Protein AF-A0ABD1W0T5-F1 (afdb_monomer)

Secondary structure (DSSP, 8-state):
-------SS---------------S---TTHHHHHHHTGGGGS---SPPPPPS-----PPPTTPPP--PPPP---HHHHHHHHHHHHHHHHTTSS-----TT-----

Foldseek 3Di:
DDDDDDDDDPDDDDDDDPPPPPCPDPDDPVVVVVCVVVVVVPDDQQEDDDDDPDDDDDDDDPPDDADEDDDDDDDPVRVVVVVVVVVVCVNSPVDDDDDDSNDHDDD

pLDDT: mean 78.33, std 14.43, range [34.31, 94.88]

InterPro domains:
  IPR043502 DNA/RNA polymerase superfamily [SSF56672] (34-103)

Mean predicted aligned error: 13.95 Å

Structure (mmCIF, N/CA/C/O backbone):
data_AF-A0ABD1W0T5-F1
#
_entry.id   AF-A0ABD1W0T5-F1
#
loop_
_atom_site.group_PDB
_atom_site.id
_atom_site.type_symbol
_atom_site.label_atom_id
_atom_site.label_alt_id
_atom_site.label_comp_id
_atom_site.label_asym_id
_atom_site.label_entity_id
_atom_site.label_seq_id
_atom_site.pdbx_PDB_ins_code
_atom_site.Cartn_x
_atom_site.Cartn_y
_atom_site.Cartn_z
_atom_site.occupancy
_atom_site.B_iso_or_equiv
_atom_site.auth_seq_id
_atom_site.auth_comp_id
_atom_site.auth_asym_id
_atom_site.auth_atom_id
_atom_site.pdbx_PDB_model_num
ATOM 1 N N . MET A 1 1 ? 26.472 16.064 6.691 1.00 34.31 1 MET A N 1
ATOM 2 C CA . MET A 1 1 ? 26.663 17.181 7.648 1.00 34.31 1 MET A CA 1
ATOM 3 C C . MET A 1 1 ? 26.521 16.621 9.060 1.00 34.31 1 MET A C 1
ATOM 5 O O . MET A 1 1 ? 25.470 16.073 9.365 1.00 34.31 1 MET A O 1
ATOM 9 N N . MET A 1 2 ? 27.582 16.645 9.872 1.00 39.16 2 MET A N 1
ATOM 10 C CA . MET A 1 2 ? 27.611 16.015 11.203 1.00 39.16 2 MET A CA 1
ATOM 11 C C . MET A 1 2 ? 26.967 16.917 12.265 1.00 39.16 2 MET A C 1
ATOM 13 O O . MET A 1 2 ? 27.276 18.105 12.325 1.00 39.16 2 MET A O 1
ATOM 17 N N . LYS A 1 3 ? 26.113 16.357 13.129 1.00 45.22 3 LYS A N 1
ATOM 18 C CA . LYS A 1 3 ? 25.708 16.984 14.397 1.00 45.22 3 LYS A CA 1
ATOM 19 C C . LYS A 1 3 ? 26.166 16.093 15.546 1.00 45.22 3 LYS A C 1
ATOM 21 O O . LYS A 1 3 ? 25.807 14.923 15.605 1.00 45.22 3 LYS A O 1
ATOM 26 N N . LEU A 1 4 ? 26.979 16.670 16.424 1.00 46.53 4 LEU A N 1
ATOM 27 C CA . LEU A 1 4 ? 27.566 16.043 17.603 1.00 46.53 4 LEU A CA 1
ATOM 28 C C . LEU A 1 4 ? 26.797 16.571 18.821 1.00 46.53 4 LEU A C 1
ATOM 30 O O . LEU A 1 4 ? 26.813 17.772 19.077 1.00 46.53 4 LEU A O 1
ATOM 34 N N . LEU A 1 5 ? 26.095 15.698 19.542 1.00 46.78 5 LEU A N 1
ATOM 35 C CA . LEU A 1 5 ? 25.529 16.015 20.854 1.00 46.78 5 LEU A CA 1
ATOM 36 C C . LEU A 1 5 ? 26.344 15.249 21.897 1.00 46.78 5 LEU A C 1
ATOM 38 O O . LEU A 1 5 ? 26.397 14.023 21.877 1.00 46.78 5 LEU A O 1
ATOM 42 N N . SER A 1 6 ? 27.025 15.996 22.761 1.00 47.31 6 SER A N 1
ATOM 43 C CA . SER A 1 6 ? 27.793 15.501 23.904 1.00 47.31 6 SER A CA 1
ATOM 44 C C . SER A 1 6 ? 27.010 15.785 25.181 1.00 47.31 6 SER A C 1
ATOM 46 O O . SER A 1 6 ? 26.541 16.910 25.328 1.00 47.31 6 SER A O 1
ATOM 48 N N . THR A 1 7 ? 26.914 14.806 26.088 1.00 48.25 7 THR A N 1
ATOM 49 C CA . THR A 1 7 ? 27.495 14.893 27.444 1.00 48.25 7 THR A CA 1
ATOM 50 C C . THR A 1 7 ? 27.406 13.546 28.186 1.00 48.25 7 THR A C 1
ATOM 52 O O . THR A 1 7 ? 26.348 12.943 28.293 1.00 48.25 7 THR A O 1
ATOM 55 N N . GLN A 1 8 ? 28.560 13.121 28.721 1.00 56.22 8 GLN A N 1
ATOM 56 C CA . GLN A 1 8 ? 28.793 12.112 29.773 1.00 56.22 8 GLN A CA 1
ATOM 57 C C . GLN A 1 8 ? 28.299 10.668 29.551 1.00 56.22 8 GLN A C 1
ATOM 59 O O . GLN A 1 8 ? 27.192 10.278 29.902 1.00 56.22 8 GLN A O 1
ATOM 64 N N . GLY A 1 9 ? 29.230 9.835 29.085 1.00 57.72 9 GLY A N 1
ATOM 65 C CA . GLY A 1 9 ? 29.140 8.377 29.012 1.00 57.72 9 GLY A CA 1
ATOM 66 C C . GLY A 1 9 ? 30.105 7.880 27.941 1.00 57.72 9 GLY A C 1
ATOM 67 O O . GLY A 1 9 ? 30.315 8.589 26.959 1.00 57.72 9 GLY A O 1
ATOM 68 N N . TYR A 1 10 ? 30.743 6.720 28.125 1.00 60.69 10 TYR A N 1
ATOM 69 C CA . TYR A 1 10 ? 31.566 6.104 27.078 1.00 60.69 10 TYR A CA 1
ATOM 70 C C . TYR A 1 10 ? 30.695 5.891 25.830 1.00 60.69 10 TYR A C 1
ATOM 72 O O . TYR A 1 10 ? 29.894 4.962 25.774 1.00 60.69 10 TYR A O 1
ATOM 80 N N . LEU A 1 11 ? 30.799 6.794 24.856 1.00 56.88 11 LEU A N 1
ATOM 81 C CA . LEU A 1 11 ? 30.068 6.715 23.599 1.00 56.88 11 LEU A CA 1
ATOM 82 C C . LEU A 1 11 ? 30.892 5.880 22.622 1.00 56.88 11 LEU A C 1
ATOM 84 O O . LEU A 1 11 ? 32.026 6.227 22.293 1.00 56.88 11 LEU A O 1
ATOM 88 N N . VAL A 1 12 ? 30.311 4.781 22.145 1.00 64.62 12 VAL A N 1
ATOM 89 C CA . VAL A 1 12 ? 30.826 4.065 20.978 1.00 64.62 12 VAL A CA 1
ATOM 90 C C . VAL A 1 12 ? 30.492 4.913 19.754 1.00 64.62 12 VAL A C 1
ATOM 92 O O . VAL A 1 12 ? 29.323 5.103 19.421 1.00 64.62 12 VAL A O 1
ATOM 95 N N . VAL A 1 13 ? 31.515 5.453 19.093 1.00 67.88 13 VAL A N 1
ATOM 96 C CA . VAL A 1 13 ? 31.346 6.174 17.828 1.00 67.88 13 VAL A CA 1
ATOM 97 C C . VAL A 1 13 ? 31.209 5.138 16.715 1.00 67.88 13 VAL A C 1
ATOM 99 O O . VAL A 1 13 ? 32.193 4.555 16.269 1.00 67.88 13 VAL A O 1
ATOM 102 N N . GLY A 1 14 ? 29.974 4.880 16.288 1.00 59.50 14 GLY A N 1
ATOM 103 C CA . GLY A 1 14 ? 29.691 4.097 15.088 1.00 59.50 14 GLY A CA 1
ATOM 104 C C . GLY A 1 14 ? 29.736 4.995 13.856 1.00 59.50 14 GLY A C 1
ATOM 105 O O . GLY A 1 14 ? 28.894 5.880 13.707 1.00 59.50 14 GLY A O 1
ATOM 106 N N . GLN A 1 15 ? 30.706 4.781 12.970 1.00 66.19 15 GLN A N 1
ATOM 107 C CA . GLN A 1 15 ? 30.720 5.421 11.659 1.00 66.19 15 GLN A CA 1
ATOM 108 C C . GLN A 1 15 ? 29.874 4.586 10.692 1.00 66.19 15 GLN A C 1
ATOM 110 O O . GLN A 1 15 ? 30.254 3.481 10.312 1.00 66.19 15 GLN A O 1
ATOM 115 N N . LEU A 1 16 ? 28.716 5.119 10.301 1.00 59.72 16 LEU A N 1
ATOM 116 C CA . LEU A 1 16 ? 27.936 4.591 9.186 1.00 59.72 16 LEU A CA 1
ATOM 117 C C . LEU A 1 16 ? 28.547 5.131 7.896 1.00 59.72 16 LEU A C 1
ATOM 119 O O . LEU A 1 16 ? 28.358 6.296 7.549 1.00 59.72 16 LEU A O 1
ATOM 123 N N . THR A 1 17 ? 29.312 4.288 7.215 1.00 57.50 17 THR A N 1
ATOM 124 C CA . THR A 1 17 ? 29.835 4.590 5.884 1.00 57.50 17 THR A CA 1
ATOM 125 C C . THR A 1 17 ? 28.949 3.888 4.868 1.00 57.50 17 THR A C 1
ATOM 127 O O . THR A 1 17 ? 28.817 2.665 4.897 1.00 57.50 17 THR A O 1
ATOM 130 N N . THR A 1 18 ? 28.326 4.649 3.974 1.00 69.12 18 THR A N 1
ATOM 131 C CA . THR A 1 18 ? 27.695 4.095 2.776 1.00 69.12 18 THR A CA 1
ATOM 132 C C . THR A 1 18 ? 28.803 3.583 1.868 1.00 69.12 18 THR A C 1
ATOM 134 O O . THR A 1 18 ? 29.574 4.370 1.323 1.00 69.12 18 THR A O 1
ATOM 137 N N . LEU A 1 19 ? 28.926 2.260 1.757 1.00 71.00 19 LEU A N 1
ATOM 138 C CA . LEU A 1 19 ? 29.764 1.650 0.735 1.00 71.00 19 LEU A CA 1
ATOM 139 C C . LEU A 1 19 ? 29.025 1.800 -0.590 1.00 71.00 19 LEU A C 1
ATOM 141 O O . LEU A 1 19 ? 28.054 1.091 -0.852 1.00 71.00 19 LEU A O 1
ATOM 145 N N . GLU A 1 20 ? 29.467 2.752 -1.403 1.00 69.50 20 GLU A N 1
ATOM 146 C CA . GLU A 1 20 ? 29.139 2.752 -2.819 1.00 69.50 20 GLU A CA 1
ATOM 147 C C . GLU A 1 20 ? 29.794 1.504 -3.408 1.00 69.50 20 GLU A C 1
ATOM 149 O O . GLU A 1 20 ? 31.013 1.421 -3.564 1.00 69.50 20 GLU A O 1
ATOM 154 N N . VAL A 1 21 ? 28.988 0.470 -3.644 1.00 66.69 21 VAL A N 1
ATOM 155 C CA . VAL A 1 21 ? 29.426 -0.658 -4.455 1.00 66.69 21 VAL A CA 1
ATOM 156 C C . VAL A 1 21 ? 29.556 -0.110 -5.867 1.00 66.69 21 VAL A C 1
ATOM 158 O O . VAL A 1 21 ? 28.571 -0.016 -6.597 1.00 66.69 21 VAL A O 1
ATOM 161 N N . GLU A 1 22 ? 30.769 0.287 -6.243 1.00 63.66 22 GLU A N 1
ATOM 162 C CA . GLU A 1 22 ? 31.090 0.527 -7.641 1.00 63.66 22 GLU A CA 1
ATOM 163 C C . GLU A 1 22 ? 30.797 -0.769 -8.399 1.00 63.66 22 GLU A C 1
ATOM 165 O O . GLU A 1 22 ? 31.472 -1.789 -8.224 1.00 63.66 22 GLU A O 1
ATOM 170 N N . SER A 1 23 ? 29.752 -0.751 -9.227 1.00 62.28 23 SER A N 1
ATOM 171 C CA . SER A 1 23 ? 29.388 -1.863 -10.094 1.00 62.28 23 SER A CA 1
ATOM 172 C C . SER A 1 23 ? 30.414 -1.974 -11.228 1.00 62.28 23 SER A C 1
ATOM 174 O O . SER A 1 23 ? 30.122 -1.691 -12.386 1.00 62.28 23 SER A O 1
ATOM 176 N N . ASN A 1 24 ? 31.639 -2.388 -10.906 1.00 58.97 24 ASN A N 1
ATOM 177 C CA . ASN A 1 24 ? 32.714 -2.623 -11.875 1.00 58.97 24 ASN A CA 1
ATOM 178 C C . ASN A 1 24 ? 32.590 -3.992 -12.577 1.00 58.97 24 ASN A C 1
ATOM 180 O O . ASN A 1 24 ? 33.514 -4.473 -13.233 1.00 58.97 24 ASN A O 1
ATOM 184 N N . GLY A 1 25 ? 31.427 -4.639 -12.465 1.00 64.44 25 GLY A N 1
ATOM 185 C CA . GLY A 1 25 ? 31.092 -5.833 -13.225 1.00 64.44 25 GLY A CA 1
ATOM 186 C C . GLY A 1 25 ? 30.563 -5.449 -14.601 1.00 64.44 25 GLY A C 1
ATOM 187 O O . GLY A 1 25 ? 29.453 -4.931 -14.714 1.00 64.44 25 GLY A O 1
ATOM 188 N N . LYS A 1 26 ? 31.314 -5.747 -15.671 1.00 68.75 26 LYS A N 1
ATOM 189 C CA . LYS A 1 26 ? 30.739 -5.785 -17.025 1.00 68.75 26 LYS A CA 1
ATOM 190 C C . LYS A 1 26 ? 29.528 -6.715 -16.987 1.00 68.75 26 LYS A C 1
ATOM 192 O O . LYS A 1 26 ? 29.699 -7.922 -16.833 1.00 68.75 26 LYS A O 1
ATOM 197 N N . MET A 1 27 ? 28.325 -6.153 -17.131 1.00 72.31 27 MET A N 1
ATOM 198 C CA . MET A 1 27 ? 27.107 -6.952 -17.244 1.00 72.31 27 MET A CA 1
ATOM 199 C C . MET A 1 27 ? 27.294 -7.975 -18.369 1.00 72.31 27 MET A C 1
ATOM 201 O O . MET A 1 27 ? 27.626 -7.561 -19.489 1.00 72.31 27 MET A O 1
ATOM 205 N N . PRO A 1 28 ? 27.111 -9.280 -18.098 1.00 80.88 28 PRO A N 1
ATOM 206 C CA . PRO A 1 28 ? 27.171 -10.307 -19.124 1.00 80.88 28 PRO A CA 1
ATOM 207 C C . PRO A 1 28 ? 26.269 -9.922 -20.297 1.00 80.88 28 PRO A C 1
ATOM 209 O O . PRO A 1 28 ? 25.109 -9.565 -20.093 1.00 80.88 28 PRO A O 1
ATOM 212 N N . GLY A 1 29 ? 26.791 -9.992 -21.526 1.00 81.44 29 GLY A N 1
ATOM 213 C CA . GLY A 1 29 ? 26.063 -9.551 -22.724 1.00 81.44 29 GLY A CA 1
ATOM 214 C C . GLY A 1 29 ? 24.716 -10.254 -22.932 1.00 81.44 29 GLY A C 1
ATOM 215 O O . GLY A 1 29 ? 23.846 -9.702 -23.586 1.00 81.44 29 GLY A O 1
ATOM 216 N N . ILE A 1 30 ? 24.531 -11.427 -22.320 1.00 86.81 30 ILE A N 1
ATOM 217 C CA . ILE A 1 30 ? 23.302 -12.231 -22.355 1.00 86.81 30 ILE A CA 1
ATOM 218 C C . ILE A 1 30 ? 22.176 -11.607 -21.511 1.00 86.81 30 ILE A C 1
ATOM 220 O O . ILE A 1 30 ? 21.009 -11.791 -21.825 1.00 86.81 30 ILE A O 1
ATOM 224 N N . ILE A 1 31 ? 22.501 -10.860 -20.449 1.00 86.94 31 ILE A N 1
ATOM 225 C CA . ILE A 1 31 ? 21.502 -10.312 -19.513 1.00 86.94 31 ILE A CA 1
ATOM 226 C C . ILE A 1 31 ? 20.940 -8.976 -20.014 1.00 86.94 31 ILE A C 1
ATOM 228 O O . ILE A 1 31 ? 19.783 -8.668 -19.755 1.00 86.94 31 ILE A O 1
ATOM 232 N N . ARG A 1 32 ? 21.734 -8.199 -20.761 1.00 86.88 32 ARG A N 1
ATOM 233 C CA . ARG A 1 32 ? 21.308 -6.910 -21.332 1.00 86.88 32 ARG A CA 1
ATOM 234 C C . ARG A 1 32 ? 20.001 -6.987 -22.137 1.00 86.88 32 ARG A C 1
ATOM 236 O O . ARG A 1 32 ? 19.094 -6.250 -21.774 1.00 86.88 32 ARG A O 1
ATOM 243 N N . PRO A 1 33 ? 19.853 -7.882 -23.136 1.00 90.62 33 PRO A N 1
ATOM 244 C CA . PRO A 1 33 ? 18.610 -7.960 -23.902 1.00 90.62 33 PRO A CA 1
ATOM 245 C C . PRO A 1 33 ? 17.419 -8.363 -23.027 1.00 90.62 33 PRO A C 1
ATOM 247 O O . PRO A 1 33 ? 16.336 -7.837 -23.199 1.00 90.62 33 PRO A O 1
ATOM 250 N N . ILE A 1 34 ? 17.625 -9.223 -22.024 1.00 90.56 34 ILE A N 1
ATOM 251 C CA . ILE A 1 34 ? 16.555 -9.626 -21.099 1.00 90.56 34 ILE A CA 1
ATOM 252 C C . ILE A 1 34 ? 16.082 -8.430 -20.262 1.00 90.56 34 ILE A C 1
ATOM 254 O O . ILE A 1 34 ? 14.893 -8.270 -20.028 1.00 90.56 34 ILE A O 1
ATOM 258 N N . LEU A 1 35 ? 16.994 -7.578 -19.793 1.00 89.75 35 LEU A N 1
ATOM 259 C CA . LEU A 1 35 ? 16.607 -6.388 -19.031 1.00 89.75 35 LEU A CA 1
ATOM 260 C C . LEU A 1 35 ? 15.890 -5.352 -19.895 1.00 89.75 35 LEU A C 1
ATOM 262 O O . LEU A 1 35 ? 14.987 -4.695 -19.398 1.00 89.75 35 LEU A O 1
ATOM 266 N N . GLU A 1 36 ? 16.281 -5.224 -21.162 1.00 90.00 36 GLU A N 1
ATOM 267 C CA . GLU A 1 36 ? 15.594 -4.358 -22.125 1.00 90.00 36 GLU A CA 1
ATOM 268 C C . GLU A 1 36 ? 14.190 -4.893 -22.454 1.00 90.00 36 GLU A C 1
ATOM 270 O O . GLU A 1 36 ? 13.236 -4.118 -22.480 1.00 90.00 36 GLU A O 1
ATOM 275 N N . ASP A 1 37 ? 14.047 -6.212 -22.629 1.00 94.25 37 ASP A N 1
ATOM 276 C CA . ASP A 1 37 ? 12.769 -6.873 -22.927 1.00 94.25 37 ASP A CA 1
ATOM 277 C C . ASP A 1 37 ? 11.758 -6.770 -21.770 1.00 94.25 37 ASP A C 1
ATOM 279 O O . ASP A 1 37 ? 10.554 -6.726 -22.017 1.00 94.25 37 ASP A O 1
ATOM 283 N N . TYR A 1 38 ? 12.237 -6.733 -20.521 1.00 91.75 38 TYR A N 1
ATOM 284 C CA . TYR A 1 38 ? 11.416 -6.690 -19.301 1.00 91.75 38 TYR A CA 1
ATOM 285 C C . TYR A 1 38 ? 11.602 -5.391 -18.499 1.00 91.75 38 TYR A C 1
ATOM 287 O O . TYR A 1 38 ? 11.429 -5.377 -17.278 1.00 91.75 38 TYR A O 1
ATOM 295 N N . ASP A 1 39 ? 11.973 -4.292 -19.161 1.00 90.06 39 ASP A N 1
ATOM 296 C CA . ASP A 1 39 ? 12.149 -2.975 -18.526 1.00 90.06 39 ASP A CA 1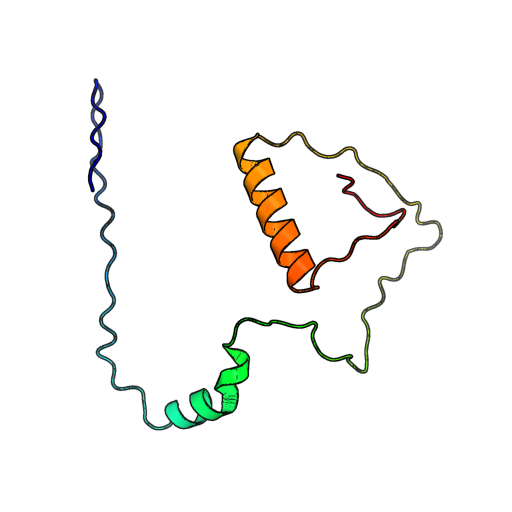
ATOM 297 C C . ASP A 1 39 ? 10.866 -2.503 -17.812 1.00 90.06 39 ASP A C 1
ATOM 299 O O . ASP A 1 39 ? 10.911 -1.811 -16.796 1.00 90.06 39 ASP A O 1
ATOM 303 N N . ASP A 1 40 ? 9.702 -2.924 -18.304 1.00 87.88 40 ASP A N 1
ATOM 304 C CA . ASP A 1 40 ? 8.394 -2.672 -17.702 1.00 87.88 40 ASP A CA 1
ATOM 305 C C . ASP A 1 40 ? 8.212 -3.313 -16.317 1.00 87.88 40 ASP A C 1
ATOM 307 O O . ASP A 1 40 ? 7.605 -2.694 -15.445 1.00 87.88 40 ASP A O 1
ATOM 311 N N . VAL A 1 41 ? 8.781 -4.497 -16.073 1.00 87.50 41 VAL A N 1
ATOM 312 C CA . VAL A 1 41 ? 8.693 -5.210 -14.782 1.00 87.50 41 VAL A CA 1
ATOM 313 C C . VAL A 1 41 ? 9.383 -4.439 -13.652 1.00 87.50 41 VAL A C 1
ATOM 315 O O . VAL A 1 41 ? 9.009 -4.580 -12.486 1.00 87.50 41 VAL A O 1
ATOM 318 N N . PHE A 1 42 ? 10.390 -3.630 -13.984 1.00 87.12 42 PHE A N 1
ATOM 319 C CA . PHE A 1 42 ? 11.170 -2.858 -13.015 1.00 87.12 42 PHE A CA 1
ATOM 320 C C . PHE A 1 42 ? 10.653 -1.432 -12.809 1.00 87.12 42 PHE A C 1
ATOM 322 O O . PHE A 1 42 ? 11.131 -0.739 -11.908 1.00 87.12 42 PHE A O 1
ATOM 329 N N . LYS A 1 43 ? 9.694 -0.981 -13.625 1.00 87.00 43 LYS A N 1
ATOM 330 C CA . LYS A 1 43 ? 9.058 0.324 -13.439 1.00 87.00 43 LY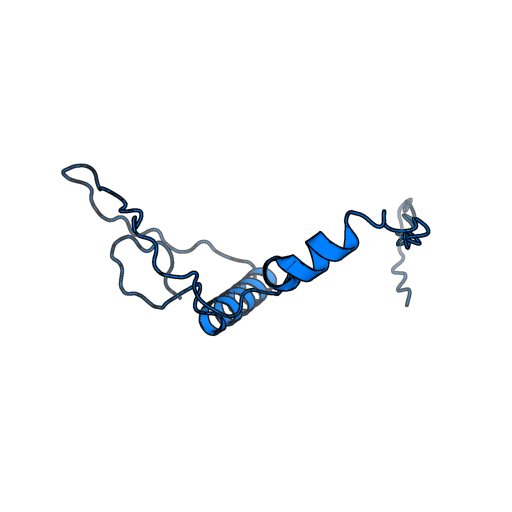S A CA 1
ATOM 331 C C . LYS A 1 43 ? 8.157 0.299 -12.215 1.00 87.00 43 LYS A C 1
ATOM 333 O O . LYS A 1 43 ? 7.563 -0.719 -11.869 1.00 87.00 43 LYS A O 1
ATOM 338 N N . GLU A 1 44 ? 8.050 1.451 -11.563 1.00 82.00 44 GLU A N 1
ATOM 339 C CA . GLU A 1 44 ? 7.085 1.623 -10.487 1.00 82.00 44 GLU A CA 1
ATOM 340 C C . GLU A 1 44 ? 5.666 1.435 -11.053 1.00 82.00 44 GLU A C 1
ATOM 342 O O . GLU A 1 44 ? 5.316 2.091 -12.039 1.00 82.00 44 GLU A O 1
ATOM 347 N N . PRO A 1 45 ? 4.861 0.513 -10.495 1.00 79.19 45 PRO A N 1
ATOM 348 C CA . PRO A 1 45 ? 3.529 0.240 -11.010 1.00 79.19 45 PRO A CA 1
ATOM 349 C C . PRO A 1 45 ? 2.625 1.447 -10.750 1.00 79.19 45 PRO A C 1
ATOM 351 O O . PRO A 1 45 ? 2.353 1.793 -9.602 1.00 79.19 45 PRO A O 1
ATOM 354 N N . SER A 1 46 ? 2.158 2.080 -11.825 1.00 76.00 46 SER A N 1
ATOM 355 C CA . SER A 1 46 ? 1.252 3.232 -11.763 1.00 76.00 46 SER A CA 1
ATOM 356 C C . SER A 1 46 ? -0.216 2.843 -11.623 1.00 7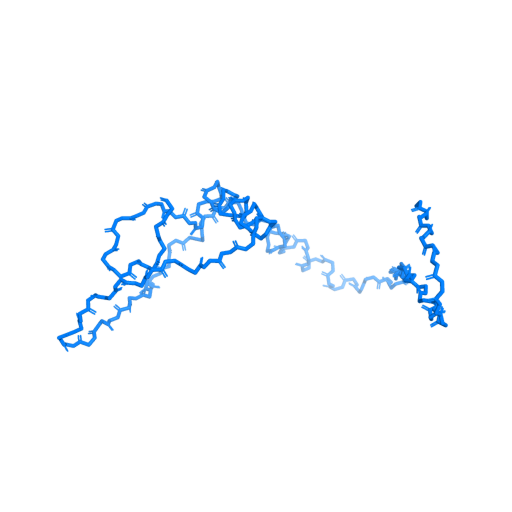6.00 46 SER A C 1
ATOM 358 O O . SER A 1 46 ? -1.008 3.639 -11.130 1.00 76.00 46 SER A O 1
ATOM 360 N N . ASP A 1 47 ? -0.574 1.637 -12.064 1.00 75.06 47 ASP A N 1
ATOM 361 C CA . ASP A 1 47 ? -1.957 1.213 -12.252 1.00 75.06 47 ASP A CA 1
ATOM 362 C C . ASP A 1 47 ? -2.225 -0.155 -11.617 1.00 75.06 47 ASP A C 1
ATOM 364 O O . ASP A 1 47 ? -1.317 -0.951 -11.352 1.00 75.06 47 ASP A O 1
ATOM 368 N N . LEU A 1 48 ? -3.509 -0.451 -11.395 1.00 76.25 48 LEU A N 1
ATOM 369 C CA . LEU A 1 48 ? -3.938 -1.768 -10.939 1.00 76.25 48 LEU A CA 1
ATOM 370 C C . LEU A 1 48 ? -3.509 -2.852 -11.943 1.00 76.25 48 LEU A C 1
ATOM 372 O O . LEU A 1 48 ? -3.603 -2.646 -13.156 1.00 76.25 48 LEU A O 1
ATOM 376 N N . PRO A 1 49 ? -3.082 -4.035 -11.461 1.00 76.12 49 PRO A N 1
ATOM 377 C CA . PRO A 1 49 ? -2.760 -5.140 -12.346 1.00 76.12 49 PRO A CA 1
ATOM 378 C C . PRO A 1 49 ? -3.975 -5.507 -13.213 1.00 76.12 49 PRO 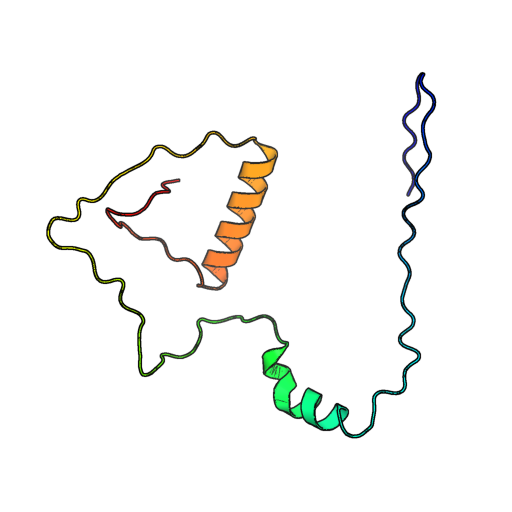A C 1
ATOM 380 O O . PRO A 1 49 ? -5.119 -5.391 -12.761 1.00 76.12 49 PRO A O 1
ATOM 383 N N . PRO A 1 50 ? -3.745 -5.982 -14.449 1.00 81.12 50 PRO A N 1
ATOM 384 C CA . P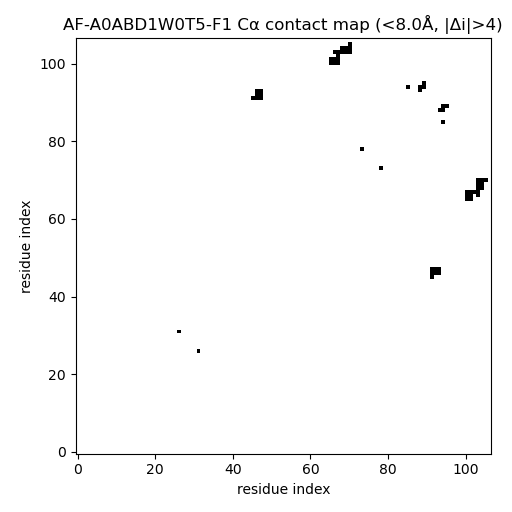RO A 1 50 ? -4.822 -6.354 -15.352 1.00 81.12 50 PRO A CA 1
ATOM 385 C C . PRO A 1 50 ? -5.713 -7.429 -14.728 1.00 81.12 50 PRO A C 1
ATOM 387 O O . PRO A 1 50 ? -5.241 -8.307 -13.995 1.00 81.12 50 PRO A O 1
ATOM 390 N N . ILE A 1 51 ? -7.005 -7.363 -15.058 1.00 79.44 51 ILE A N 1
ATOM 391 C CA . ILE A 1 51 ? -8.007 -8.335 -14.616 1.00 79.44 51 ILE A CA 1
ATOM 392 C C . ILE A 1 51 ? -7.536 -9.733 -15.023 1.00 79.44 51 ILE A C 1
ATOM 394 O O . ILE A 1 51 ? -7.261 -10.002 -16.195 1.00 79.44 51 ILE A O 1
ATOM 398 N N . ARG A 1 52 ? -7.425 -10.626 -14.040 1.00 83.50 52 ARG A N 1
ATOM 399 C CA . ARG A 1 52 ? -7.044 -12.024 -14.255 1.00 83.50 52 ARG A CA 1
ATOM 400 C C . ARG A 1 52 ? -8.303 -12.864 -14.462 1.00 83.50 52 ARG A C 1
ATOM 402 O O . ARG A 1 52 ? -9.385 -12.497 -14.024 1.00 83.50 52 ARG A O 1
ATOM 409 N N . SER A 1 53 ? -8.166 -14.033 -15.085 1.00 84.69 53 SER A N 1
ATOM 410 C CA . SER A 1 53 ? -9.281 -14.986 -15.237 1.00 84.69 53 SER A CA 1
ATOM 411 C C . SER A 1 53 ? -9.799 -15.540 -13.903 1.00 84.69 53 SER A C 1
ATOM 413 O O . SER A 1 53 ? -10.889 -16.106 -13.846 1.00 84.69 53 SER A O 1
ATOM 415 N N . HIS A 1 54 ? -9.003 -15.416 -12.841 1.00 81.62 54 HIS A N 1
ATOM 416 C CA . HIS A 1 54 ? -9.311 -15.908 -11.508 1.00 81.62 54 HIS A CA 1
ATOM 417 C C . HIS A 1 54 ? -9.146 -14.780 -10.499 1.00 81.62 54 HIS A C 1
ATOM 419 O O . HIS A 1 54 ? -8.025 -14.460 -10.101 1.00 81.62 54 HIS A O 1
ATOM 425 N N . ASP A 1 55 ? -10.268 -14.213 -10.067 1.00 79.69 55 ASP A N 1
ATOM 426 C CA . ASP A 1 55 ? -10.294 -13.375 -8.877 1.00 79.69 55 ASP A CA 1
ATOM 427 C C . ASP A 1 55 ? -10.285 -14.252 -7.626 1.00 79.69 55 ASP A C 1
ATOM 429 O O . ASP A 1 55 ? -10.995 -15.256 -7.515 1.00 79.69 55 ASP A O 1
ATOM 433 N N . HIS A 1 56 ? -9.459 -13.867 -6.658 1.00 80.31 56 HIS A N 1
ATOM 434 C CA . HIS A 1 56 ? -9.404 -14.544 -5.374 1.00 80.31 56 HIS A CA 1
ATOM 435 C C . HIS A 1 56 ? -10.582 -14.093 -4.508 1.00 80.31 56 HIS A C 1
ATOM 437 O O . HIS A 1 56 ? -10.589 -12.985 -3.974 1.00 80.31 56 HIS A O 1
ATOM 443 N N . GLN A 1 57 ? -11.575 -14.965 -4.332 1.00 83.56 57 GLN A N 1
ATOM 444 C CA . GLN A 1 57 ? -12.682 -14.716 -3.414 1.00 83.56 57 GLN A CA 1
ATOM 445 C C . GLN A 1 57 ? -12.357 -15.233 -2.007 1.00 83.56 57 GLN A C 1
ATOM 447 O O . GLN A 1 57 ? -12.050 -16.409 -1.803 1.00 83.56 57 GLN A O 1
ATOM 452 N N . LEU A 1 58 ? -12.496 -14.362 -1.007 1.00 83.12 58 LEU A N 1
ATOM 453 C CA . LEU A 1 58 ? -12.467 -14.754 0.401 1.00 83.12 58 LEU A CA 1
ATOM 454 C C . LEU A 1 58 ? -13.814 -15.389 0.775 1.00 83.12 58 LEU A C 1
ATOM 456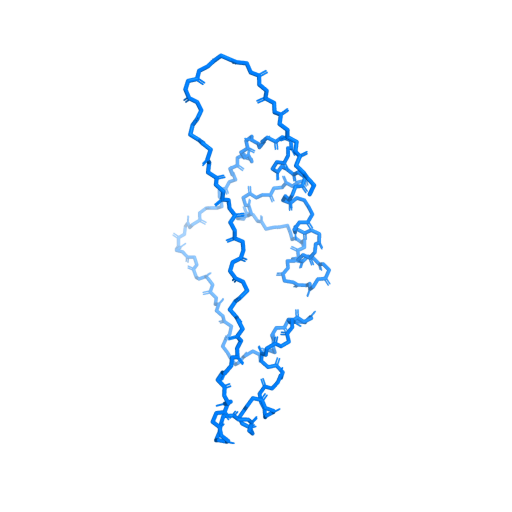 O O . LEU A 1 58 ? -14.795 -14.688 1.021 1.00 83.12 58 LEU A O 1
ATOM 460 N N . THR A 1 59 ? -13.872 -16.722 0.808 1.00 90.44 59 THR A N 1
ATOM 461 C CA . THR A 1 59 ? -15.081 -17.445 1.233 1.00 90.44 59 THR A CA 1
ATOM 462 C C . THR A 1 59 ? -15.195 -17.417 2.755 1.00 90.44 59 THR A C 1
ATOM 464 O O . THR A 1 59 ? -14.307 -17.889 3.466 1.00 90.44 59 THR A O 1
ATOM 467 N N . LEU A 1 60 ? -16.293 -16.858 3.265 1.00 89.06 60 LEU A N 1
ATOM 468 C CA . LEU A 1 60 ? -16.579 -16.838 4.695 1.00 89.06 60 LEU A CA 1
ATOM 469 C C . LEU A 1 60 ? -17.142 -18.186 5.148 1.00 89.06 60 LEU A C 1
ATOM 471 O O . LEU A 1 60 ? -17.893 -18.836 4.425 1.00 89.06 60 LEU A O 1
ATOM 475 N N . LYS A 1 61 ? -16.806 -18.589 6.375 1.00 91.69 61 LYS A N 1
ATOM 476 C CA . LYS A 1 61 ? -17.461 -19.731 7.021 1.00 91.69 61 LYS A CA 1
ATOM 477 C C . LYS A 1 61 ? -18.929 -19.400 7.293 1.00 91.69 61 LYS A C 1
ATOM 479 O O . LYS A 1 61 ? -19.265 -18.248 7.577 1.00 91.69 61 LYS A O 1
ATOM 484 N N . GLU A 1 62 ? -19.786 -20.414 7.261 1.00 92.38 62 GLU A N 1
ATOM 485 C CA . GLU A 1 62 ? -21.188 -20.262 7.652 1.00 92.38 62 GLU A CA 1
ATOM 486 C C . GLU A 1 62 ? -21.290 -19.695 9.077 1.00 92.38 62 GLU A C 1
ATOM 488 O O . GLU A 1 62 ? -20.577 -20.119 9.988 1.00 92.38 62 GLU A O 1
ATOM 493 N N . GLY A 1 63 ? -22.139 -18.680 9.253 1.00 91.62 63 GLY A N 1
ATOM 494 C CA . GLY A 1 63 ? -22.306 -17.984 10.531 1.00 91.62 63 GLY A CA 1
ATOM 495 C C . GLY A 1 63 ? -21.201 -16.980 10.893 1.00 91.62 63 GLY A C 1
ATOM 496 O O . GLY A 1 63 ? -21.220 -16.455 12.006 1.00 91.62 63 GLY A O 1
ATOM 497 N N . ALA A 1 64 ? -20.251 -16.678 9.997 1.00 89.56 64 ALA A N 1
ATOM 498 C CA . ALA A 1 64 ? -19.220 -15.672 10.255 1.00 89.56 64 ALA A CA 1
ATOM 499 C C . ALA A 1 64 ? -19.829 -14.281 10.505 1.00 89.56 64 ALA A C 1
ATOM 501 O O . ALA A 1 64 ? -20.447 -13.681 9.625 1.00 89.56 64 ALA A O 1
ATOM 502 N N . GLN A 1 65 ? -19.616 -13.747 11.709 1.00 88.00 65 GLN A N 1
ATOM 503 C CA . GLN A 1 65 ? -20.031 -12.396 12.072 1.00 88.00 65 GLN A CA 1
ATOM 504 C C . GLN A 1 65 ? -18.906 -11.394 11.816 1.00 88.00 65 GLN A C 1
ATOM 506 O O . GLN A 1 65 ? -17.736 -11.656 12.098 1.00 88.00 65 GLN A O 1
ATOM 511 N N . SER A 1 66 ? -19.266 -10.213 11.318 1.00 85.56 66 SER A N 1
ATOM 512 C CA . SER A 1 66 ? -18.331 -9.095 11.225 1.00 85.56 66 SER A CA 1
ATOM 513 C C . SER A 1 66 ? -17.951 -8.599 12.618 1.00 85.56 66 SER A C 1
ATOM 515 O O . SER A 1 66 ? -18.837 -8.346 13.437 1.00 85.56 66 SER A O 1
ATOM 517 N N . PHE A 1 67 ? -16.663 -8.380 12.868 1.00 81.06 67 PHE A N 1
ATOM 518 C CA . PHE A 1 67 ? -16.175 -7.776 14.103 1.00 81.06 67 PHE A CA 1
ATOM 519 C C . PHE A 1 67 ? -15.499 -6.436 13.803 1.00 81.06 67 PHE A C 1
ATOM 521 O O . PHE A 1 67 ? -14.766 -6.292 12.828 1.00 81.06 67 PHE A O 1
ATOM 528 N N . LYS A 1 68 ? -15.769 -5.433 14.645 1.00 80.00 68 LYS A N 1
ATOM 529 C CA . LYS A 1 68 ? -15.165 -4.099 14.549 1.00 80.00 68 LYS A CA 1
ATOM 530 C C . LYS A 1 68 ? -14.269 -3.882 15.753 1.00 80.00 68 LYS A C 1
ATOM 532 O O . LYS A 1 68 ? -14.750 -3.839 16.884 1.00 80.00 68 LYS A O 1
ATOM 537 N N . ILE A 1 69 ? -12.974 -3.743 15.502 1.00 81.12 69 ILE A N 1
ATOM 538 C CA . ILE A 1 69 ? -11.976 -3.461 16.535 1.00 81.12 69 ILE A CA 1
ATOM 539 C C . ILE A 1 69 ? -11.719 -1.956 16.548 1.00 81.12 69 ILE A C 1
ATOM 541 O O . ILE A 1 69 ? -11.743 -1.300 15.508 1.00 81.12 69 ILE A O 1
ATOM 545 N N . ARG A 1 70 ? -11.508 -1.384 17.737 1.00 81.44 70 ARG A N 1
ATOM 546 C CA . ARG A 1 70 ? -11.112 0.024 17.850 1.00 81.44 70 ARG A CA 1
ATOM 547 C C . ARG A 1 70 ? -9.695 0.205 17.289 1.00 81.44 70 ARG A C 1
ATOM 549 O O . ARG A 1 70 ? -8.833 -0.603 17.634 1.00 81.44 70 ARG A O 1
ATOM 556 N N . PRO A 1 71 ? -9.428 1.259 16.497 1.00 83.81 71 PRO A N 1
ATOM 557 C CA . PRO A 1 71 ? -8.079 1.549 16.027 1.00 83.81 71 PRO A CA 1
ATOM 558 C C . PRO A 1 71 ? -7.084 1.651 17.187 1.00 83.81 71 PRO A C 1
ATOM 560 O O . PRO A 1 71 ? -7.395 2.209 18.244 1.00 83.81 71 PRO A O 1
ATOM 563 N N . TYR A 1 72 ? -5.881 1.117 16.985 1.00 86.31 72 TYR A N 1
ATOM 564 C CA . TYR A 1 72 ? -4.805 1.219 17.965 1.00 86.31 72 TYR A CA 1
ATOM 565 C C . TYR A 1 72 ? -4.338 2.667 18.132 1.00 86.31 72 TYR A C 1
ATOM 567 O O . TYR A 1 72 ? -4.367 3.470 17.198 1.00 86.31 72 TYR A O 1
ATOM 575 N N . ARG A 1 73 ? -3.863 3.000 19.339 1.00 87.88 73 ARG A N 1
ATOM 576 C CA . ARG A 1 73 ? -3.276 4.314 19.606 1.00 87.88 73 ARG A CA 1
ATOM 577 C C . ARG A 1 73 ? -1.877 4.378 18.999 1.00 87.88 73 ARG A C 1
ATOM 579 O O . ARG A 1 73 ? -0.965 3.699 19.453 1.00 87.88 73 ARG A O 1
ATOM 586 N N . CYS A 1 74 ? -1.736 5.231 17.998 1.00 86.12 74 CYS A N 1
ATOM 587 C CA . CYS A 1 74 ? -0.499 5.476 17.275 1.00 86.12 74 CYS A CA 1
ATOM 588 C C . CYS A 1 74 ? 0.216 6.724 17.825 1.00 86.12 74 CYS A C 1
ATOM 590 O O . CYS A 1 74 ? -0.441 7.686 18.237 1.00 86.12 74 CYS A O 1
ATOM 592 N N . LEU A 1 75 ? 1.553 6.729 17.830 1.00 94.19 75 LEU A N 1
ATOM 593 C CA . LEU A 1 75 ? 2.339 7.943 18.092 1.00 94.19 75 LEU A CA 1
ATOM 594 C C . LEU A 1 75 ? 2.129 8.951 16.950 1.00 94.19 75 LEU A C 1
ATOM 596 O O . LEU A 1 75 ? 1.884 8.549 15.815 1.00 94.19 75 LEU A O 1
ATOM 600 N N . PHE A 1 76 ? 2.262 10.252 17.227 1.00 92.19 76 PHE A N 1
ATOM 601 C CA .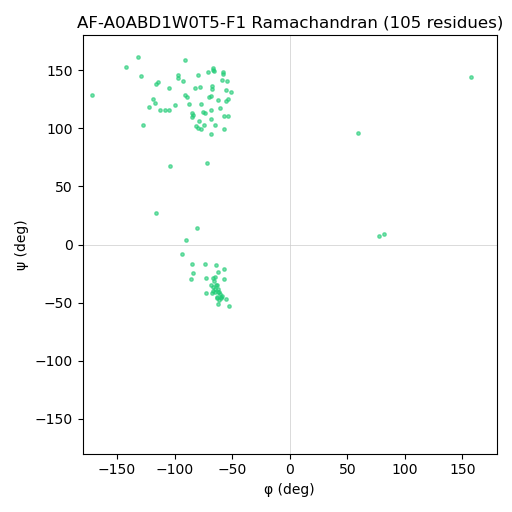 PHE A 1 76 ? 2.026 11.300 16.221 1.00 92.19 76 PHE A CA 1
ATOM 602 C C . PHE A 1 76 ? 2.881 11.105 14.960 1.00 92.19 76 PHE A C 1
ATOM 604 O O . PHE A 1 76 ? 2.348 11.098 13.861 1.00 92.19 76 PHE A O 1
ATOM 611 N N . ILE A 1 77 ? 4.181 10.847 15.132 1.00 93.00 77 ILE A N 1
ATOM 612 C CA . ILE A 1 77 ? 5.121 10.649 14.017 1.00 93.00 77 ILE A CA 1
ATOM 613 C C . ILE A 1 77 ? 4.694 9.465 13.138 1.00 93.00 77 ILE A C 1
ATOM 615 O O . ILE A 1 77 ? 4.651 9.574 11.921 1.00 93.00 77 ILE A O 1
ATOM 619 N N . GLN A 1 78 ? 4.314 8.348 13.760 1.00 91.75 78 GLN A N 1
ATOM 620 C CA . GLN A 1 78 ? 3.850 7.162 13.043 1.00 91.75 78 GLN A CA 1
ATOM 621 C C . GLN A 1 78 ? 2.535 7.427 12.300 1.00 91.75 78 GLN A C 1
ATOM 623 O O . GLN A 1 78 ? 2.364 6.957 11.181 1.00 91.75 78 GLN A O 1
ATOM 628 N N . LYS A 1 79 ? 1.616 8.196 12.901 1.00 90.62 79 LYS A N 1
ATOM 629 C CA . LYS A 1 79 ? 0.330 8.524 12.281 1.00 90.62 79 LYS A CA 1
ATOM 630 C C . LYS A 1 79 ? 0.553 9.326 11.000 1.00 90.62 79 LYS A C 1
ATOM 632 O O . LYS A 1 79 ? -0.034 8.979 9.984 1.00 90.62 79 LYS A O 1
ATOM 637 N N . THR A 1 80 ? 1.425 10.332 11.046 1.00 93.19 80 THR A N 1
ATOM 638 C CA . THR A 1 80 ? 1.752 11.167 9.885 1.00 93.19 80 THR A CA 1
ATOM 639 C C . THR A 1 80 ? 2.318 10.342 8.731 1.00 93.19 80 THR A C 1
ATOM 641 O O . THR A 1 80 ? 1.869 10.495 7.599 1.00 93.19 80 THR A O 1
ATOM 644 N N . GLU A 1 81 ? 3.260 9.434 9.008 1.00 94.88 81 GLU A N 1
ATOM 645 C CA . GLU A 1 81 ? 3.827 8.571 7.963 1.00 94.88 81 GLU A CA 1
ATOM 646 C C . GLU A 1 81 ? 2.790 7.594 7.398 1.00 94.88 81 GLU A C 1
ATOM 648 O O . GLU A 1 81 ? 2.718 7.402 6.187 1.00 94.88 81 GLU A O 1
ATOM 653 N N . VAL A 1 82 ? 1.936 7.014 8.248 1.00 91.50 82 VAL A N 1
ATOM 654 C CA . VAL A 1 82 ? 0.850 6.133 7.791 1.00 91.50 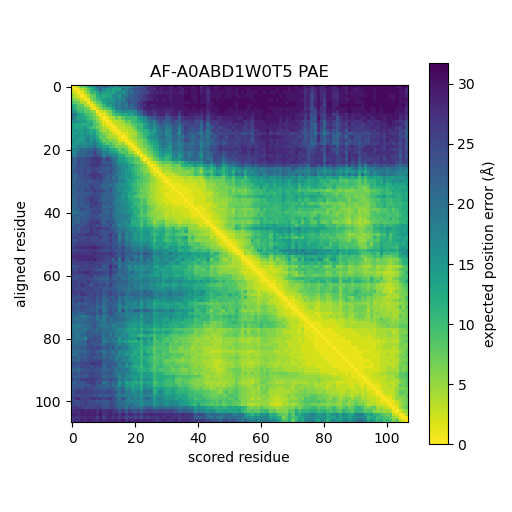82 VAL A CA 1
ATOM 655 C C . VAL A 1 82 ? -0.151 6.890 6.921 1.00 91.50 82 VAL A C 1
ATOM 657 O O . VAL A 1 82 ? -0.524 6.394 5.864 1.00 91.50 82 VAL A O 1
ATOM 660 N N . GLU A 1 83 ? -0.566 8.093 7.316 1.00 92.19 83 GLU A N 1
ATOM 661 C CA . GLU A 1 83 ? -1.483 8.920 6.522 1.00 92.19 83 GLU A CA 1
ATOM 662 C C . GLU A 1 83 ? -0.879 9.302 5.165 1.00 92.19 83 GLU A C 1
ATOM 664 O O . GLU A 1 83 ? -1.583 9.276 4.154 1.00 92.19 83 GLU A O 1
ATOM 669 N N . LYS A 1 84 ? 0.426 9.593 5.125 1.00 94.31 84 LYS A N 1
ATOM 670 C CA . LYS A 1 84 ? 1.153 9.856 3.881 1.00 94.31 84 LYS A CA 1
ATOM 671 C C . LYS A 1 84 ? 1.154 8.630 2.960 1.00 94.31 84 LYS A C 1
ATOM 673 O O . LYS A 1 84 ? 0.728 8.750 1.816 1.00 94.31 84 LYS A O 1
ATOM 678 N N . MET A 1 85 ? 1.545 7.460 3.471 1.00 93.31 85 MET A N 1
ATOM 679 C CA . MET A 1 85 ? 1.556 6.213 2.693 1.00 93.31 85 MET A CA 1
ATOM 680 C C . MET A 1 85 ? 0.158 5.845 2.186 1.00 93.31 85 MET A C 1
ATOM 682 O O . MET A 1 85 ? -0.008 5.477 1.029 1.00 93.31 85 MET A O 1
ATOM 686 N N . VAL A 1 86 ? -0.874 5.982 3.025 1.00 91.88 86 VAL A N 1
ATOM 687 C CA . VAL A 1 86 ? -2.260 5.709 2.615 1.00 91.88 86 VAL A CA 1
ATOM 688 C C . VAL A 1 86 ? -2.689 6.643 1.486 1.00 91.88 86 VAL A C 1
ATOM 690 O O . VAL A 1 86 ? -3.340 6.189 0.548 1.00 91.88 86 VAL A O 1
ATOM 693 N N . LYS A 1 87 ? -2.316 7.926 1.544 1.00 92.56 87 LYS A N 1
ATOM 694 C CA . LYS A 1 87 ? -2.618 8.883 0.475 1.00 92.56 87 LYS A CA 1
ATOM 695 C C . LYS A 1 87 ? -1.967 8.471 -0.847 1.00 92.56 87 LYS A C 1
ATOM 697 O O . LYS A 1 87 ? -2.661 8.418 -1.856 1.00 92.56 87 LYS A O 1
ATOM 702 N N . GLU A 1 88 ? -0.684 8.122 -0.822 1.00 91.62 88 GLU A N 1
ATOM 703 C CA . GLU A 1 88 ? 0.047 7.635 -2.001 1.00 91.62 88 GLU A CA 1
ATOM 704 C C . GLU A 1 88 ? -0.610 6.365 -2.574 1.00 91.62 88 GLU A C 1
ATOM 706 O O . GLU A 1 88 ? -0.880 6.280 -3.768 1.00 91.62 88 GLU A O 1
ATOM 711 N N . MET A 1 89 ? -0.987 5.405 -1.723 1.00 89.62 89 MET A N 1
ATOM 712 C CA . MET A 1 89 ? -1.656 4.172 -2.162 1.00 89.62 89 MET A CA 1
ATOM 713 C C . MET A 1 89 ? -3.059 4.401 -2.744 1.00 89.62 89 MET A C 1
ATOM 715 O O . MET A 1 89 ? -3.505 3.604 -3.573 1.00 89.62 89 MET A O 1
ATOM 719 N N . ILE A 1 90 ? -3.766 5.451 -2.310 1.00 89.69 90 ILE A N 1
ATOM 720 C CA . ILE A 1 90 ? -5.044 5.868 -2.908 1.00 89.69 90 ILE A CA 1
ATOM 721 C C . ILE A 1 90 ? -4.804 6.503 -4.280 1.00 89.69 90 ILE A C 1
ATOM 723 O O . ILE A 1 90 ? -5.550 6.207 -5.210 1.00 89.69 90 ILE A O 1
ATOM 727 N N . GLU A 1 91 ? -3.773 7.341 -4.421 1.00 88.56 91 GLU A N 1
ATOM 728 C CA . GLU A 1 91 ? -3.409 7.975 -5.697 1.00 88.56 91 GLU A CA 1
ATOM 729 C C . GLU A 1 91 ? -3.011 6.935 -6.758 1.00 88.56 91 GLU A C 1
ATOM 731 O O . GLU A 1 91 ? -3.462 7.036 -7.895 1.00 88.56 91 GLU A O 1
ATOM 736 N N . VAL A 1 92 ? -2.260 5.895 -6.371 1.00 87.00 92 VAL A N 1
ATOM 737 C CA . VAL A 1 92 ? -1.904 4.753 -7.245 1.00 87.00 92 VAL A CA 1
ATOM 738 C C . VAL A 1 92 ? -3.096 3.802 -7.480 1.00 87.00 92 VAL A C 1
ATOM 740 O O . VAL A 1 92 ? -3.093 2.978 -8.388 1.00 87.00 92 VAL A O 1
ATOM 743 N N . GLY A 1 93 ? -4.152 3.884 -6.664 1.00 85.75 93 GLY A N 1
ATOM 744 C CA . GLY A 1 93 ? -5.350 3.047 -6.800 1.00 85.75 93 GLY A CA 1
ATOM 745 C C . 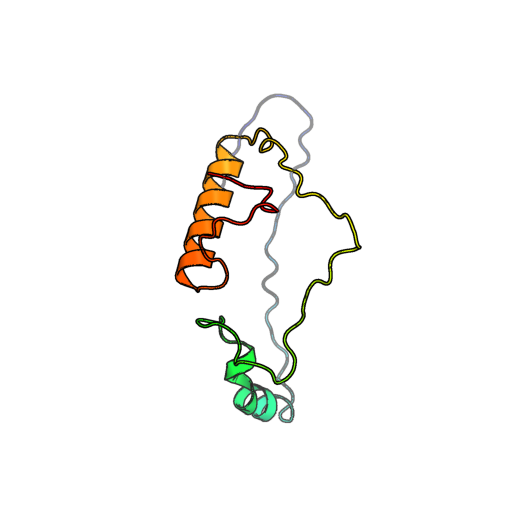GLY A 1 93 ? -5.243 1.642 -6.194 1.00 85.75 93 GLY A C 1
ATOM 746 O O . GLY A 1 93 ? -6.161 0.839 -6.362 1.00 85.75 93 GLY A O 1
ATOM 747 N N . ILE A 1 94 ? -4.172 1.351 -5.443 1.00 85.50 94 ILE A N 1
ATOM 748 C CA . ILE A 1 94 ? -3.997 0.097 -4.682 1.00 85.50 94 ILE A CA 1
ATOM 749 C C . ILE A 1 94 ? -5.027 0.008 -3.547 1.00 85.50 94 ILE A C 1
ATOM 751 O O . ILE A 1 94 ? -5.527 -1.073 -3.230 1.00 85.50 94 ILE A O 1
ATOM 755 N N . VAL A 1 95 ? -5.344 1.146 -2.921 1.00 88.06 95 VAL A N 1
ATOM 756 C CA . VAL A 1 95 ? -6.323 1.252 -1.831 1.00 88.06 95 VAL A CA 1
ATOM 757 C C . VAL A 1 95 ? -7.514 2.084 -2.286 1.00 88.06 95 VAL A C 1
ATOM 759 O O . VAL A 1 95 ? -7.365 3.113 -2.936 1.00 88.06 95 VAL A O 1
ATOM 762 N N . GLN A 1 96 ? -8.715 1.660 -1.894 1.00 86.38 96 GLN A N 1
ATOM 763 C CA . GLN A 1 96 ? -9.961 2.364 -2.188 1.00 86.38 96 GLN A CA 1
ATOM 764 C C . GLN A 1 96 ? -10.781 2.558 -0.915 1.00 86.38 96 GLN A C 1
ATOM 766 O O . GLN A 1 96 ? -10.804 1.705 -0.020 1.00 86.38 96 GLN A O 1
ATOM 771 N N . THR A 1 97 ? -11.486 3.685 -0.833 1.00 86.81 97 THR A N 1
ATOM 772 C CA . THR A 1 97 ? -12.423 3.934 0.260 1.00 86.81 97 THR A CA 1
ATOM 773 C C . THR A 1 97 ? -13.631 3.012 0.108 1.00 86.81 97 THR A C 1
ATOM 775 O O . THR A 1 97 ? -14.264 2.934 -0.941 1.00 86.81 97 THR A O 1
ATOM 778 N N . SER A 1 98 ? -13.955 2.270 1.167 1.00 87.81 98 SER A N 1
ATOM 779 C CA . SER A 1 98 ? -15.086 1.341 1.167 1.00 87.81 98 SER A CA 1
ATOM 780 C C . SER A 1 98 ? -15.799 1.343 2.513 1.00 87.81 98 SER A C 1
ATOM 782 O O . SER A 1 98 ? -15.213 1.623 3.559 1.00 87.81 98 SER A O 1
ATOM 784 N N . ASN A 1 99 ? -17.090 1.014 2.497 1.00 82.94 99 ASN A N 1
ATOM 785 C CA . ASN A 1 99 ? -17.885 0.843 3.710 1.00 82.94 99 ASN A CA 1
ATOM 786 C C . ASN A 1 99 ? -18.101 -0.653 3.978 1.00 82.94 99 ASN A C 1
ATOM 788 O O . ASN A 1 99 ? -19.205 -1.173 3.831 1.00 82.94 99 ASN A O 1
ATOM 792 N N . ASN A 1 100 ? -17.017 -1.358 4.313 1.00 82.50 100 ASN A N 1
ATOM 793 C CA . ASN A 1 100 ? -17.032 -2.802 4.550 1.00 82.50 100 ASN A CA 1
ATOM 794 C C . ASN A 1 100 ? -17.301 -3.116 6.042 1.00 82.50 100 ASN A C 1
ATOM 796 O O . ASN A 1 100 ? -16.604 -2.584 6.911 1.00 82.50 100 ASN A O 1
ATOM 800 N N . PRO A 1 101 ? -18.273 -3.987 6.382 1.00 81.75 101 PRO A N 1
ATOM 801 C CA . PRO A 1 101 ? -18.532 -4.385 7.768 1.00 81.75 101 PRO A CA 1
ATOM 802 C C . PRO A 1 101 ? -17.355 -5.114 8.443 1.00 81.75 101 PRO A C 1
ATOM 804 O O . PRO A 1 101 ? -17.256 -5.050 9.667 1.00 81.75 101 PRO A O 1
ATOM 807 N N . PHE A 1 102 ? -16.458 -5.738 7.672 1.00 80.50 102 PHE A N 1
ATOM 808 C CA . PHE A 1 102 ? -15.224 -6.393 8.131 1.00 80.50 102 PHE A CA 1
ATOM 809 C C . PHE A 1 102 ? -14.003 -5.457 8.168 1.00 80.50 102 PHE A C 1
ATOM 811 O O . PHE A 1 102 ? -12.893 -5.902 8.450 1.00 80.50 102 PHE A O 1
ATOM 818 N N . ALA A 1 103 ? -14.165 -4.162 7.875 1.00 73.62 103 ALA A N 1
ATOM 819 C CA . ALA A 1 103 ? -13.055 -3.220 7.953 1.00 73.62 103 ALA A CA 1
ATOM 820 C C . ALA A 1 103 ? -12.621 -2.997 9.412 1.00 73.62 103 ALA A C 1
ATOM 822 O O . ALA A 1 103 ? -13.428 -2.635 10.272 1.00 73.62 103 ALA A O 1
ATOM 823 N N . HIS A 1 104 ? -11.324 -3.159 9.677 1.00 69.00 104 HIS A N 1
ATOM 824 C CA . HIS A 1 104 ? -10.729 -2.888 10.992 1.00 69.00 104 HIS A CA 1
ATOM 825 C C . HIS A 1 104 ? -10.360 -1.413 11.199 1.00 69.00 104 HIS A C 1
ATOM 827 O O . HIS A 1 104 ? -10.138 -0.990 12.330 1.00 69.00 104 HIS A O 1
ATOM 833 N N . MET A 1 105 ? -10.280 -0.626 10.123 1.00 56.62 105 MET A N 1
ATOM 834 C CA . MET A 1 105 ? -9.742 0.730 10.154 1.00 56.62 105 MET A CA 1
ATOM 835 C C . MET A 1 105 ? -10.786 1.724 9.642 1.00 56.62 105 MET A C 1
ATOM 837 O O . MET A 1 105 ? -11.229 1.638 8.500 1.00 56.62 105 MET A O 1
ATOM 841 N N . ARG A 1 106 ? -11.188 2.661 10.501 1.00 53.94 106 ARG A N 1
ATOM 842 C CA . ARG A 1 106 ? -11.869 3.898 10.108 1.00 53.94 106 ARG A CA 1
ATOM 843 C C . ARG A 1 106 ? -10.987 5.059 10.546 1.00 53.94 106 ARG A C 1
ATOM 845 O O . ARG A 1 106 ? -10.636 5.118 11.725 1.00 53.94 106 ARG A O 1
ATOM 852 N N . TYR A 1 107 ? -10.646 5.923 9.600 1.00 49.81 107 TYR A N 1
ATOM 853 C CA . TYR A 1 107 ? -10.133 7.265 9.853 1.00 49.81 107 TYR A CA 1
ATOM 854 C C . TYR A 1 107 ? -11.265 8.268 9.662 1.00 49.81 107 TYR A C 1
ATOM 856 O O . TYR A 1 107 ? -12.133 7.995 8.799 1.00 49.81 107 TYR A O 1
#

Sequence (107 aa):
MMKLLSTQGYLVVGQLTTLEVESNGKMPGIIRPILEDYDDVFKEPSDLPPIRSHDHQLTLKEGAQSFKIRPYRCLFIQKTEVEKMVKEMIEVGIVQTSNNPFAHMRY

Organism: NCBI:txid126358

Solvent-accessible surface area (backbone atoms only — not comparable to full-atom values): 7668 Å² total; per-residue (Å²): 137,91,83,87,87,86,82,90,71,96,73,82,85,78,81,88,73,85,78,78,77,76,78,82,65,80,75,56,77,78,53,55,61,55,51,66,76,45,48,72,78,76,47,82,79,67,60,71,78,78,90,61,101,70,77,89,74,87,80,77,61,91,87,69,74,71,57,76,56,80,74,78,91,69,56,70,70,59,47,54,54,50,53,50,52,52,50,53,35,40,76,38,54,82,45,78,95,75,94,55,72,68,49,55,76,82,133

Radius of gyration: 23.95 Å; Cα contacts (8 Å, |Δi|>4): 30; chains: 1; bounding box: 55×37×54 Å